Protein AF-0000000087004938 (afdb_homodimer)

Solvent-accessible surface area (backbone atoms only — not comparable to full-atom values): 7845 Å² total; per-residue (Å²): 128,77,47,78,50,67,62,52,36,44,47,48,36,36,53,50,54,43,46,68,70,68,49,53,68,72,58,50,45,52,51,40,38,72,68,45,45,93,32,36,77,51,65,69,59,49,50,53,51,54,52,52,52,50,57,46,46,72,72,22,83,53,46,71,36,60,72,24,68,91,126,77,50,79,49,69,62,52,37,41,49,47,35,38,52,50,53,42,44,67,69,67,50,53,69,71,59,50,45,53,51,40,38,70,67,44,45,92,37,37,77,53,66,70,60,49,49,53,51,52,53,51,49,51,57,47,46,74,70,22,79,50,48,68,35,61,68,27,69,86

Secondary structure (DSSP, 8-state):
--B--HHHHHHHHHHHHHHHTT--HHHHHHHHHHHHGGGPPPHHHHHHHHHHHHHHHHH-SSHHHHHH--/--B--HHHHHHHHHHHHHHHTT--HHHHHHHHHHHHGGGPPPHHHHHHHHHHHHHHHHH-SSHHHHHH--

Foldseek 3Di:
DPPVDVVCVPVLVLLVVCVVVVHDLVVSQVVQCVVVPPPRDDSVVSVVSVVVVVVCVVVPCCVVVVVPVD/DPPVDVVCVPVLVLLVVCVVVVHDLVVSQVVQCVVVPPPRDDSVVSVVSVVVVVVCVVVPVCVVVVVPVD

Structure (mmCIF, N/CA/C/O backbone):
data_AF-0000000087004938-model_v1
#
loop_
_entity.id
_entity.type
_entity.pdbx_description
1 polymer 'Mos1 transposase HTH domain-containing protein'
#
loop_
_atom_site.group_PDB
_atom_site.id
_atom_site.type_symbol
_atom_site.label_atom_id
_atom_site.label_alt_id
_atom_site.label_comp_id
_atom_site.label_asym_id
_atom_site.label_entity_id
_atom_site.label_seq_id
_atom_site.pdbx_PDB_ins_code
_atom_site.Cartn_x
_atom_site.Cartn_y
_atom_site.Cartn_z
_atom_site.occupancy
_atom_site.B_iso_or_equiv
_atom_site.auth_seq_id
_atom_site.auth_comp_id
_atom_site.auth_asym_id
_atom_site.auth_atom_id
_atom_site.pdbx_PDB_model_num
ATOM 1 N N . MET A 1 1 ? 15.406 5.227 8.969 1 33.97 1 MET A N 1
ATOM 2 C CA . MET A 1 1 ? 15.672 4.285 7.883 1 33.97 1 MET A CA 1
ATOM 3 C C . MET A 1 1 ? 15.406 4.926 6.523 1 33.97 1 MET A C 1
ATOM 5 O O . MET A 1 1 ? 14.312 5.43 6.277 1 33.97 1 MET A O 1
ATOM 9 N N . LYS A 1 2 ? 16.328 5.457 5.801 1 47.41 2 LYS A N 1
ATOM 10 C CA . LYS A 1 2 ? 16.328 6.043 4.461 1 47.41 2 LYS A CA 1
ATOM 11 C C . LYS A 1 2 ? 15.648 5.109 3.457 1 47.41 2 LYS A C 1
ATOM 13 O O . LYS A 1 2 ? 16.016 3.941 3.338 1 47.41 2 LYS A O 1
ATOM 18 N N . ILE A 1 3 ? 14.344 5.41 3.338 1 54.94 3 ILE A N 1
ATOM 19 C CA . ILE A 1 3 ? 13.797 4.523 2.318 1 54.94 3 ILE A CA 1
ATOM 20 C C . ILE A 1 3 ? 14.523 4.746 0.994 1 54.94 3 ILE A C 1
ATOM 22 O O . ILE A 1 3 ? 14.43 5.824 0.403 1 54.94 3 ILE A O 1
ATOM 26 N N . GLU A 1 4 ? 15.695 4.117 0.893 1 61.78 4 GLU A N 1
ATOM 27 C CA . GLU A 1 4 ? 16.578 4.254 -0.26 1 61.78 4 GLU A CA 1
ATOM 28 C C . GLU A 1 4 ? 15.891 3.812 -1.545 1 61.78 4 GLU A C 1
ATOM 30 O O . GLU A 1 4 ? 16.141 4.371 -2.615 1 61.78 4 GLU A O 1
ATOM 35 N N . ASN A 1 5 ? 15.016 2.83 -1.472 1 71.19 5 ASN A N 1
ATOM 36 C CA . ASN A 1 5 ? 14.43 2.258 -2.68 1 71.19 5 ASN A CA 1
ATOM 37 C C . ASN A 1 5 ? 12.977 2.693 -2.861 1 71.19 5 ASN A C 1
ATOM 39 O O . ASN A 1 5 ? 12.086 2.201 -2.17 1 71.19 5 ASN A O 1
ATOM 43 N N . PRO A 1 6 ? 12.82 3.764 -3.699 1 76.44 6 PRO A N 1
ATOM 44 C CA . PRO A 1 6 ? 11.477 4.289 -3.922 1 76.44 6 PRO A CA 1
ATOM 45 C C . PRO A 1 6 ? 10.477 3.207 -4.328 1 76.44 6 PRO A C 1
ATOM 47 O O . PRO A 1 6 ? 9.297 3.283 -3.975 1 76.44 6 PRO A O 1
ATOM 50 N N . PHE A 1 7 ? 10.977 2.154 -5.02 1 79.62 7 PHE A N 1
ATOM 51 C CA . PHE A 1 7 ? 10.086 1.081 -5.441 1 79.62 7 PHE A CA 1
ATOM 52 C C . PHE A 1 7 ? 9.578 0.295 -4.234 1 79.62 7 PHE A C 1
ATOM 54 O O . PHE A 1 7 ? 8.391 -0.04 -4.16 1 79.62 7 PHE A O 1
ATOM 61 N N . ALA A 1 8 ? 10.367 0.108 -3.328 1 83.38 8 ALA A N 1
ATOM 62 C CA . ALA A 1 8 ? 9.977 -0.624 -2.125 1 83.38 8 ALA A CA 1
ATOM 63 C C . ALA A 1 8 ? 8.938 0.156 -1.322 1 83.38 8 ALA A C 1
ATOM 65 O O . ALA A 1 8 ? 8.008 -0.429 -0.765 1 83.38 8 ALA A O 1
ATOM 66 N N . CYS A 1 9 ? 9.07 1.407 -1.364 1 82.25 9 CYS A N 1
ATOM 67 C CA . CYS A 1 9 ? 8.156 2.289 -0.646 1 82.25 9 CYS A CA 1
ATOM 68 C C . CYS A 1 9 ? 6.762 2.246 -1.26 1 82.25 9 CYS A C 1
ATOM 70 O O . CYS A 1 9 ? 5.762 2.365 -0.548 1 82.25 9 CYS A O 1
ATOM 72 N N . LYS A 1 10 ? 6.738 1.933 -2.469 1 84.69 10 LYS A N 1
ATOM 73 C CA . LYS A 1 10 ? 5.461 1.979 -3.176 1 84.69 10 LYS A CA 1
ATOM 74 C C . LYS A 1 10 ? 4.77 0.622 -3.146 1 84.69 10 LYS A C 1
ATOM 76 O O . LYS A 1 10 ? 3.557 0.543 -2.934 1 84.69 10 LYS A O 1
ATOM 81 N N . VAL A 1 11 ? 5.559 -0.403 -3.225 1 89.38 11 VAL A N 1
ATOM 82 C CA . VAL A 1 11 ? 4.98 -1.717 -3.482 1 89.38 11 VAL A CA 1
ATOM 83 C C . VAL A 1 11 ? 4.816 -2.479 -2.17 1 89.38 11 VAL A C 1
ATOM 85 O O . VAL A 1 11 ? 3.787 -3.119 -1.94 1 89.38 11 VAL A O 1
ATOM 88 N N . TRP A 1 12 ? 5.773 -2.291 -1.275 1 87.31 12 TRP A N 1
ATOM 89 C CA . TRP A 1 12 ? 5.812 -3.107 -0.066 1 87.31 12 TRP A CA 1
ATOM 90 C C . TRP A 1 12 ? 4.59 -2.846 0.808 1 87.31 12 TRP A C 1
ATOM 92 O O . TRP A 1 12 ? 3.922 -3.783 1.251 1 87.31 12 TRP A O 1
ATOM 102 N N . PRO A 1 13 ? 4.25 -1.578 0.956 1 90.31 13 PRO A N 1
ATOM 103 C CA . PRO A 1 13 ? 3.105 -1.346 1.841 1 90.31 13 PRO A CA 1
ATOM 104 C C . PRO A 1 13 ? 1.801 -1.904 1.278 1 90.31 13 PRO A C 1
ATOM 106 O O . PRO A 1 13 ? 0.966 -2.41 2.031 1 90.31 13 PRO A O 1
ATOM 109 N N . VAL A 1 14 ? 1.663 -1.883 -0.017 1 93.94 14 VAL A N 1
ATOM 110 C CA . VAL A 1 14 ? 0.438 -2.371 -0.642 1 93.94 14 VAL A CA 1
ATOM 111 C C . VAL A 1 14 ? 0.361 -3.891 -0.51 1 93.94 14 VAL A C 1
ATOM 113 O O . VAL A 1 14 ? -0.683 -4.434 -0.144 1 93.94 14 VAL A O 1
ATOM 116 N N . ILE A 1 15 ? 1.462 -4.555 -0.723 1 93.12 15 ILE A N 1
ATOM 117 C CA . ILE A 1 15 ? 1.508 -6.004 -0.583 1 93.12 15 ILE A CA 1
ATOM 118 C C . ILE A 1 15 ? 1.241 -6.391 0.869 1 93.12 15 ILE A C 1
ATOM 120 O O . ILE A 1 15 ? 0.431 -7.281 1.142 1 93.12 15 ILE A O 1
ATOM 124 N N . TRP A 1 16 ? 1.833 -5.723 1.702 1 91.38 16 TRP A N 1
ATOM 125 C CA . TRP A 1 16 ? 1.648 -6.016 3.119 1 91.38 16 TRP A CA 1
ATOM 126 C C . TRP A 1 16 ? 0.19 -5.836 3.527 1 91.38 16 TRP A C 1
ATOM 128 O O . TRP A 1 16 ? -0.376 -6.68 4.227 1 91.38 16 TRP A O 1
ATOM 138 N N . PHE A 1 17 ? -0.368 -4.758 3.121 1 93.19 17 PHE A N 1
ATOM 139 C CA . PHE A 1 17 ? -1.747 -4.426 3.461 1 93.19 17 PHE A CA 1
ATOM 140 C C . PHE A 1 17 ? -2.701 -5.504 2.959 1 93.19 17 PHE A C 1
ATOM 142 O O . PHE A 1 17 ? -3.582 -5.949 3.695 1 93.19 17 PHE A O 1
ATOM 149 N N . LEU A 1 18 ? -2.488 -5.957 1.769 1 95.31 18 LEU A N 1
ATOM 150 C CA . LEU A 1 18 ? -3.379 -6.949 1.178 1 95.31 18 LEU A CA 1
ATOM 151 C C . LEU A 1 18 ? -3.152 -8.32 1.803 1 95.31 18 LEU A C 1
ATOM 153 O O . LEU A 1 18 ? -4.102 -9.078 2.01 1 95.31 18 LEU A O 1
ATOM 157 N N . ARG A 1 19 ? -1.914 -8.609 2.141 1 92.88 19 ARG A N 1
ATOM 158 C CA . ARG A 1 19 ? -1.632 -9.852 2.85 1 92.88 19 ARG A CA 1
ATOM 159 C C . ARG A 1 19 ? -2.256 -9.844 4.242 1 92.88 19 ARG A C 1
ATOM 161 O O . ARG A 1 19 ? -2.744 -10.867 4.715 1 92.88 19 ARG A O 1
ATOM 168 N N . ALA A 1 20 ? -2.205 -8.703 4.844 1 91.69 20 ALA A N 1
ATOM 169 C CA . ALA A 1 20 ? -2.812 -8.57 6.164 1 91.69 20 ALA A CA 1
ATOM 170 C C . ALA A 1 20 ? -4.32 -8.797 6.102 1 91.69 20 ALA A C 1
ATOM 172 O O . ALA A 1 20 ? -4.938 -9.188 7.094 1 91.69 20 ALA A O 1
ATOM 173 N N . LYS A 1 21 ? -4.918 -8.578 4.977 1 95 21 LYS A N 1
ATOM 174 C CA . LYS A 1 21 ? -6.332 -8.859 4.75 1 95 21 LYS A CA 1
ATOM 175 C C 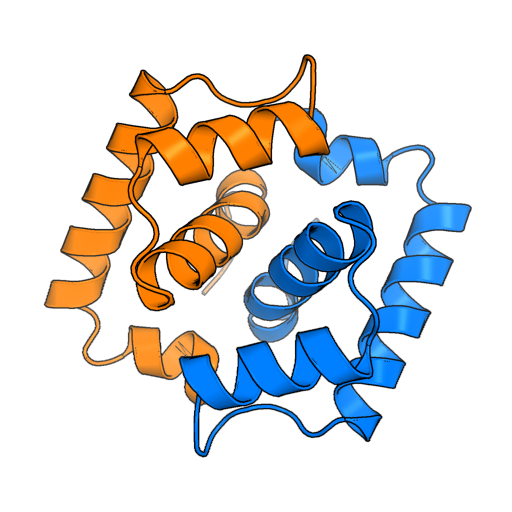. LYS A 1 21 ? -6.551 -10.312 4.34 1 95 21 LYS A C 1
ATOM 177 O O . LYS A 1 21 ? -7.66 -10.695 3.973 1 95 21 LYS A O 1
ATOM 182 N N . ASN A 1 22 ? -5.48 -11.055 4.367 1 93.81 22 ASN A N 1
ATOM 183 C CA . ASN A 1 22 ? -5.488 -12.477 4.043 1 93.81 22 ASN A CA 1
ATOM 184 C C . ASN A 1 22 ? -5.848 -12.719 2.58 1 93.81 22 ASN A C 1
ATOM 186 O O . ASN A 1 22 ? -6.555 -13.672 2.258 1 93.81 22 ASN A O 1
ATOM 190 N N . ILE A 1 23 ? -5.441 -11.875 1.728 1 96.94 23 ILE A N 1
ATOM 191 C CA . ILE A 1 23 ? -5.613 -12.062 0.292 1 96.94 23 ILE A CA 1
ATOM 192 C C . ILE A 1 23 ? -4.449 -12.875 -0.266 1 96.94 23 ILE A C 1
ATOM 194 O O . ILE A 1 23 ? -3.293 -12.641 0.082 1 96.94 23 ILE A O 1
ATOM 198 N N . ARG A 1 24 ? -4.711 -13.867 -1.104 1 96.94 24 ARG A N 1
ATOM 199 C CA . ARG A 1 24 ? -3.691 -14.742 -1.673 1 96.94 24 ARG A CA 1
ATOM 200 C C . ARG A 1 24 ? -2.861 -14.008 -2.721 1 96.94 24 ARG A C 1
ATOM 202 O O . ARG A 1 24 ? -3.34 -13.062 -3.35 1 96.94 24 ARG A O 1
ATOM 209 N N . LEU A 1 25 ? -1.7 -14.5 -2.947 1 96.25 25 LEU A N 1
ATOM 210 C CA . LEU A 1 25 ? -0.726 -13.867 -3.83 1 96.25 25 LEU A CA 1
ATOM 211 C C . LEU A 1 25 ? -1.287 -13.719 -5.242 1 96.25 25 LEU A C 1
ATOM 213 O O . LEU A 1 25 ? -1.117 -12.672 -5.875 1 96.25 25 LEU A O 1
ATOM 217 N N . VAL A 1 26 ? -1.98 -14.734 -5.746 1 97.44 26 VAL A N 1
ATOM 218 C CA . VAL A 1 26 ? -2.504 -14.727 -7.109 1 97.44 26 VAL A CA 1
ATOM 219 C C . VAL A 1 26 ? -3.539 -13.609 -7.258 1 97.44 26 VAL A C 1
ATOM 221 O O . VAL A 1 26 ? -3.576 -12.922 -8.281 1 97.44 26 VAL A O 1
ATOM 224 N N . GLU A 1 27 ? -4.344 -13.438 -6.234 1 98.12 27 GLU A N 1
ATOM 225 C CA . GLU A 1 27 ? -5.363 -12.391 -6.242 1 98.12 27 GLU A CA 1
ATOM 226 C C . GLU A 1 27 ? -4.738 -11.008 -6.078 1 98.12 27 GLU A C 1
ATOM 228 O O . GLU A 1 27 ? -5.188 -10.039 -6.699 1 98.12 27 GLU A O 1
ATOM 233 N N . ILE A 1 28 ? -3.717 -10.938 -5.207 1 97.75 28 ILE A N 1
ATOM 234 C CA . ILE A 1 28 ? -2.996 -9.672 -5.09 1 97.75 28 ILE A CA 1
ATOM 235 C C . ILE A 1 28 ? -2.428 -9.273 -6.453 1 97.75 28 ILE A C 1
ATOM 237 O O . ILE A 1 28 ? -2.555 -8.125 -6.871 1 97.75 28 ILE A O 1
ATOM 241 N N . HIS A 1 29 ? -1.86 -10.273 -7.133 1 97.69 29 HIS A N 1
ATOM 242 C CA . HIS A 1 29 ? -1.284 -9.977 -8.438 1 97.69 29 HIS A CA 1
ATOM 243 C C . HIS A 1 29 ? -2.355 -9.516 -9.422 1 97.69 29 HIS A C 1
ATOM 245 O O . HIS A 1 29 ? -2.141 -8.57 -10.188 1 97.69 29 HIS A O 1
ATOM 251 N N . ARG A 1 30 ? -3.512 -10.133 -9.43 1 98.25 30 ARG A N 1
ATOM 252 C CA . ARG A 1 30 ? -4.609 -9.695 -10.297 1 98.25 30 ARG A CA 1
ATOM 253 C C . ARG A 1 30 ? -4.988 -8.25 -10.008 1 98.25 30 ARG A C 1
ATOM 255 O O . ARG A 1 30 ? -5.211 -7.465 -10.938 1 98.25 30 ARG A O 1
ATOM 262 N N . GLN A 1 31 ? -5.027 -7.832 -8.758 1 98.06 31 GLN A N 1
ATOM 263 C CA . GLN A 1 31 ? -5.352 -6.461 -8.391 1 98.06 31 GLN A CA 1
ATOM 264 C C . GLN A 1 31 ? -4.258 -5.496 -8.844 1 98.06 31 GLN A C 1
ATOM 266 O O . GLN A 1 31 ? -4.547 -4.375 -9.266 1 98.06 31 GLN A O 1
ATOM 271 N N . PHE A 1 32 ? -2.994 -5.883 -8.781 1 95.19 32 PHE A N 1
ATOM 272 C CA . PHE A 1 32 ? -1.896 -5.055 -9.266 1 95.1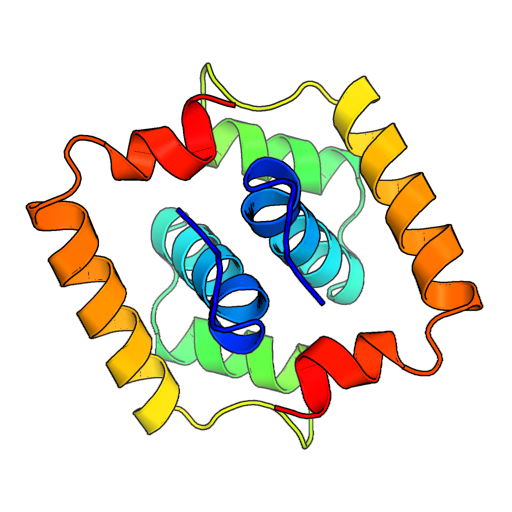9 32 PHE A CA 1
ATOM 273 C C . PHE A 1 32 ? -2.018 -4.82 -10.766 1 95.19 32 PHE A C 1
ATOM 275 O O . PHE A 1 32 ? -1.807 -3.705 -11.25 1 95.19 32 PHE A O 1
ATOM 282 N N . VAL A 1 33 ? -2.34 -5.891 -11.523 1 94.94 33 VAL A N 1
ATOM 283 C CA . VAL A 1 33 ? -2.506 -5.762 -12.969 1 94.94 33 VAL A CA 1
ATOM 284 C C . VAL A 1 33 ? -3.68 -4.836 -13.273 1 94.94 33 VAL A C 1
ATOM 286 O O . VAL A 1 33 ? -3.609 -4.02 -14.195 1 94.94 33 VAL A O 1
ATOM 289 N N . GLN A 1 34 ? -4.723 -4.922 -12.516 1 95.25 34 GLN A N 1
ATOM 290 C CA . GLN A 1 34 ? -5.883 -4.062 -12.695 1 95.25 34 GLN A CA 1
ATOM 291 C C . GLN A 1 34 ? -5.523 -2.596 -12.469 1 95.25 34 GLN A C 1
ATOM 293 O O . GLN A 1 34 ? -5.988 -1.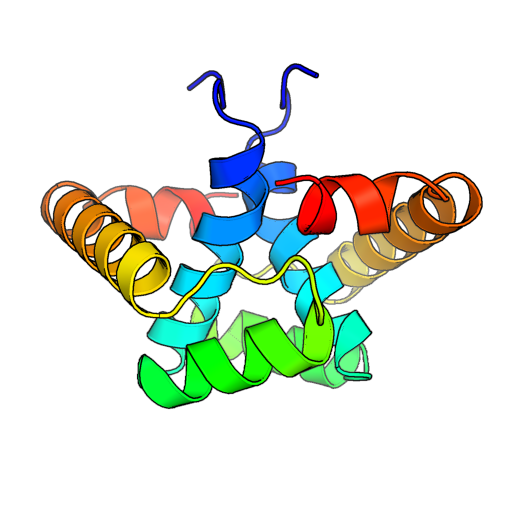716 -13.195 1 95.25 34 GLN A O 1
ATOM 298 N N . VAL A 1 35 ? -4.734 -2.377 -11.461 1 93.5 35 VAL A N 1
ATOM 299 C CA . VAL A 1 35 ? -4.469 -1.011 -11.023 1 93.5 35 VAL A CA 1
ATOM 300 C C . VAL A 1 35 ? -3.328 -0.416 -11.844 1 93.5 35 VAL A C 1
ATOM 302 O O . VAL A 1 35 ? -3.404 0.735 -12.281 1 93.5 35 VAL A O 1
ATOM 305 N N . TYR A 1 36 ? -2.301 -1.229 -12.094 1 90.88 36 TYR A N 1
ATOM 306 C CA . TYR A 1 36 ? -1.088 -0.671 -12.688 1 90.88 36 TYR A CA 1
ATOM 307 C C . TYR A 1 36 ? -0.983 -1.031 -14.164 1 90.88 36 TYR A C 1
ATOM 309 O O . TYR A 1 36 ? -0.197 -0.432 -14.898 1 90.88 36 TYR A O 1
ATOM 317 N N . GLY A 1 37 ? -1.73 -2.066 -14.562 1 91.12 37 GLY A N 1
ATOM 318 C CA . GLY A 1 37 ? -1.782 -2.402 -15.977 1 91.12 37 GLY A CA 1
ATOM 319 C C . GLY A 1 37 ? -0.46 -2.914 -16.516 1 91.12 37 GLY A C 1
ATOM 320 O O . GLY A 1 37 ? 0.108 -3.867 -15.984 1 91.12 37 GLY A O 1
ATOM 321 N N . ALA A 1 38 ? 0.178 -2.193 -17.516 1 89.88 38 ALA A N 1
ATOM 322 C CA . ALA A 1 38 ? 1.341 -2.637 -18.281 1 89.88 38 ALA A CA 1
ATOM 323 C C . ALA A 1 38 ? 2.611 -2.561 -17.438 1 89.88 38 ALA A C 1
ATOM 325 O O . ALA A 1 38 ? 3.592 -3.254 -17.719 1 89.88 38 ALA A O 1
ATOM 326 N N . VAL A 1 39 ? 2.586 -1.783 -16.344 1 87.31 39 VAL A N 1
ATOM 327 C CA . VAL A 1 39 ? 3.811 -1.59 -15.578 1 87.31 39 VAL A CA 1
ATOM 328 C C . VAL A 1 39 ? 3.762 -2.436 -14.305 1 87.31 39 VAL A C 1
ATOM 330 O O . VAL A 1 39 ? 4.672 -2.373 -13.477 1 87.31 39 VAL A O 1
ATOM 333 N N . ALA A 1 40 ? 2.729 -3.219 -14.211 1 92.94 40 ALA A N 1
ATOM 334 C CA . ALA A 1 40 ? 2.619 -4.09 -13.047 1 92.94 40 ALA A CA 1
ATOM 335 C C . ALA A 1 40 ? 3.754 -5.113 -13.016 1 92.94 40 ALA A C 1
ATOM 337 O O . ALA A 1 40 ? 4.141 -5.652 -14.055 1 92.94 40 ALA A O 1
ATOM 338 N N . MET A 1 41 ? 4.305 -5.324 -11.82 1 93.44 41 MET A N 1
ATOM 339 C CA . MET A 1 41 ? 5.301 -6.383 -11.672 1 93.44 41 MET A CA 1
ATOM 340 C C . MET A 1 41 ? 4.688 -7.746 -11.961 1 93.44 41 MET A C 1
ATOM 342 O O . MET A 1 41 ? 3.496 -7.961 -11.727 1 93.44 41 MET A O 1
ATOM 346 N N . ASN A 1 42 ? 5.496 -8.625 -12.406 1 95.19 42 ASN A N 1
ATOM 347 C CA . ASN A 1 42 ? 5.008 -9.977 -12.648 1 95.19 42 ASN A CA 1
ATOM 348 C C . ASN A 1 42 ? 4.887 -10.773 -11.352 1 95.19 42 ASN A C 1
ATOM 350 O O . ASN A 1 42 ? 5.387 -10.344 -10.312 1 95.19 42 ASN A O 1
ATOM 354 N N . GLU A 1 43 ? 4.207 -11.883 -11.438 1 96.75 43 GLU A N 1
ATOM 355 C CA . GLU A 1 43 ? 3.906 -12.68 -10.25 1 96.75 43 GLU A CA 1
ATOM 356 C C . GLU A 1 43 ? 5.184 -13.18 -9.578 1 96.75 43 GLU A C 1
ATOM 358 O O . GLU A 1 43 ? 5.254 -13.266 -8.352 1 96.75 43 GLU A O 1
ATOM 363 N N . GLY A 1 44 ? 6.16 -13.578 -10.367 1 96.94 44 GLY A N 1
ATOM 364 C CA . GLY A 1 44 ? 7.43 -14.023 -9.812 1 96.94 44 GLY A CA 1
ATOM 365 C C . GLY A 1 44 ? 8.102 -12.977 -8.945 1 96.94 44 GLY A C 1
ATOM 366 O O . GLY A 1 44 ? 8.594 -13.281 -7.859 1 96.94 44 GLY A O 1
ATOM 367 N N . ASN A 1 45 ? 8.164 -11.75 -9.461 1 94.5 45 ASN A N 1
ATOM 368 C CA . ASN A 1 45 ? 8.719 -10.648 -8.68 1 94.5 45 ASN A CA 1
ATOM 369 C C . ASN A 1 45 ? 7.891 -10.367 -7.43 1 94.5 45 ASN A C 1
ATOM 371 O O . ASN A 1 45 ? 8.438 -10.078 -6.367 1 94.5 45 ASN A O 1
ATOM 375 N N . MET A 1 46 ? 6.617 -10.453 -7.598 1 95.75 46 MET A N 1
ATOM 376 C CA . MET A 1 46 ? 5.762 -10.234 -6.434 1 95.75 46 MET A CA 1
ATOM 377 C C . MET A 1 46 ? 6.016 -11.289 -5.363 1 95.75 46 MET A C 1
ATOM 379 O O . MET A 1 46 ? 6.016 -10.977 -4.172 1 95.75 46 MET A O 1
ATOM 383 N N . ARG A 1 47 ? 6.242 -12.477 -5.711 1 95.56 47 ARG A N 1
ATOM 384 C CA . ARG A 1 47 ? 6.566 -13.547 -4.766 1 95.56 47 ARG A CA 1
ATOM 385 C C . ARG A 1 47 ? 7.848 -13.227 -4 1 95.56 47 ARG A C 1
ATOM 387 O O . ARG A 1 47 ? 7.941 -13.484 -2.799 1 95.56 47 ARG A O 1
ATOM 394 N N . LYS A 1 48 ? 8.828 -12.695 -4.703 1 92.38 48 LYS A N 1
ATOM 395 C CA . LYS A 1 48 ? 10.078 -12.305 -4.051 1 92.38 48 LYS A CA 1
ATOM 396 C C . LYS A 1 48 ? 9.836 -11.258 -2.967 1 92.38 48 LYS A C 1
ATOM 398 O O . LYS A 1 48 ? 10.383 -11.359 -1.868 1 92.38 48 LYS A O 1
ATOM 403 N N . TRP A 1 49 ? 8.984 -10.328 -3.289 1 89.31 49 TRP A N 1
ATOM 404 C CA . TRP A 1 49 ? 8.648 -9.289 -2.318 1 89.31 49 TRP A CA 1
ATOM 405 C C . TRP A 1 49 ? 7.895 -9.883 -1.132 1 89.31 49 TRP A C 1
ATOM 407 O O . TRP A 1 49 ? 8.125 -9.5 0.015 1 89.31 49 TRP A O 1
ATOM 417 N N . CYS A 1 50 ? 7.012 -10.812 -1.352 1 89.5 50 CYS A N 1
ATOM 418 C CA . CYS A 1 50 ? 6.301 -11.484 -0.271 1 89.5 50 CYS A CA 1
ATOM 419 C C . CYS A 1 50 ? 7.273 -12.211 0.652 1 89.5 50 CYS A C 1
ATOM 421 O O . CYS A 1 50 ? 7.102 -12.195 1.872 1 89.5 50 CYS A O 1
ATOM 423 N N . LEU A 1 51 ? 8.242 -12.805 0.041 1 88.5 51 LEU A N 1
ATOM 424 C CA . LEU A 1 51 ? 9.242 -13.531 0.821 1 88.5 51 LEU A CA 1
ATOM 425 C C . LEU A 1 51 ? 10.055 -12.57 1.685 1 88.5 51 LEU A C 1
ATOM 427 O O . LE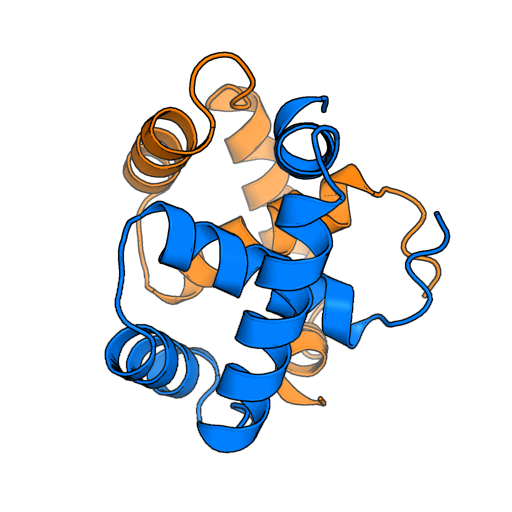U A 1 51 ? 10.305 -12.844 2.861 1 88.5 51 LEU A O 1
ATOM 431 N N . LEU A 1 52 ? 10.375 -11.398 1.118 1 83.81 52 LEU A N 1
ATOM 432 C CA . LEU A 1 52 ? 11.148 -10.391 1.843 1 83.81 52 LEU A CA 1
ATOM 433 C C . LEU A 1 52 ? 10.328 -9.805 2.99 1 83.81 52 LEU A C 1
ATOM 435 O O . LEU A 1 52 ? 10.867 -9.531 4.062 1 83.81 52 LEU A O 1
ATOM 439 N N . LEU A 1 53 ? 9.094 -9.641 2.738 1 83.31 53 LEU A N 1
ATOM 440 C CA . LEU A 1 53 ? 8.203 -9.133 3.775 1 83.31 53 LEU A CA 1
ATOM 441 C C . LEU A 1 53 ? 8.078 -10.133 4.922 1 83.31 53 LEU A C 1
ATOM 443 O O . LEU A 1 53 ? 7.98 -9.734 6.086 1 83.31 53 LEU A O 1
ATOM 447 N N . LYS A 1 54 ? 8 -11.383 4.59 1 80.5 54 LYS A N 1
ATOM 448 C CA . LYS A 1 54 ? 7.91 -12.422 5.613 1 80.5 54 LYS A CA 1
ATOM 449 C C . LYS A 1 54 ? 9.164 -12.445 6.484 1 80.5 54 LYS A C 1
ATOM 451 O O . LYS A 1 54 ? 9.078 -12.609 7.703 1 80.5 54 LYS A O 1
ATOM 456 N N . GLU A 1 55 ? 10.258 -12.383 5.926 1 76.44 55 GLU A N 1
ATOM 457 C CA . GLU A 1 55 ? 11.531 -12.359 6.645 1 76.44 55 GLU A CA 1
ATOM 458 C C . GLU A 1 55 ? 11.633 -11.133 7.543 1 76.44 55 GLU A C 1
ATOM 460 O O . GLU A 1 55 ? 12.203 -11.211 8.633 1 76.44 55 GLU A O 1
ATOM 465 N N . SER A 1 56 ? 11.172 -10.086 6.977 1 68.06 56 SER A N 1
ATOM 466 C CA . SER A 1 56 ? 11.164 -8.852 7.75 1 68.06 56 SER A CA 1
ATOM 467 C C . SER A 1 56 ? 10.211 -8.945 8.938 1 68.06 56 SER A C 1
ATOM 469 O O . SER A 1 56 ? 10.477 -8.375 10 1 68.06 56 SER A O 1
ATOM 471 N N . ARG A 1 57 ? 9.07 -9.68 8.805 1 60.75 57 ARG A N 1
ATOM 472 C CA . ARG A 1 57 ? 8.109 -9.891 9.875 1 60.75 57 ARG A CA 1
ATOM 473 C C . ARG A 1 57 ? 8.703 -10.742 10.992 1 60.75 57 ARG A C 1
ATOM 475 O O . ARG A 1 57 ? 8.375 -10.555 12.164 1 60.75 57 ARG A O 1
ATOM 482 N N . THR A 1 58 ? 9.414 -11.688 10.664 1 57.97 58 THR A N 1
ATOM 483 C CA . THR A 1 58 ? 10.031 -12.555 11.664 1 57.97 58 THR A CA 1
ATOM 484 C C . THR A 1 58 ? 11.102 -11.797 12.445 1 57.97 58 THR A C 1
ATOM 486 O O . THR A 1 58 ? 11.336 -12.086 13.625 1 57.97 58 THR A O 1
ATOM 489 N N . ASN A 1 59 ? 11.672 -11 11.781 1 51.41 59 ASN A N 1
ATOM 490 C CA . ASN A 1 59 ? 12.609 -10.172 12.531 1 51.41 59 ASN A CA 1
ATOM 491 C C . ASN A 1 59 ? 11.898 -9.02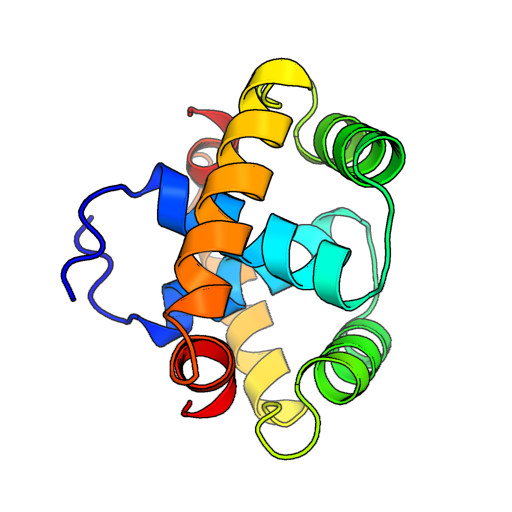3 13.242 1 51.41 59 ASN A C 1
ATOM 493 O O . ASN A 1 59 ? 12.492 -8.367 14.109 1 51.41 59 ASN A O 1
ATOM 497 N N . VAL A 1 60 ? 10.719 -8.641 12.609 1 45.22 60 VAL A N 1
ATOM 498 C CA . VAL A 1 60 ? 10.031 -7.383 12.906 1 45.22 60 VAL A CA 1
ATOM 499 C C . VAL A 1 60 ? 9.086 -7.574 14.086 1 45.22 60 VAL A C 1
ATOM 501 O O . VAL A 1 60 ? 8.102 -8.312 13.984 1 45.22 60 VAL A O 1
ATOM 504 N N . HIS A 1 61 ? 9.141 -8.125 15.078 1 45.06 61 HIS A N 1
ATOM 505 C CA . HIS A 1 61 ? 8.398 -7.559 16.203 1 45.06 61 HIS A CA 1
ATOM 506 C C . HIS A 1 61 ? 7.984 -6.117 15.914 1 45.06 61 HIS A C 1
ATOM 508 O O . HIS A 1 61 ? 6.91 -5.68 16.328 1 45.06 61 HIS A O 1
ATOM 514 N N . ASP A 1 62 ? 8.805 -5.273 15.242 1 43.47 62 ASP A N 1
ATOM 515 C CA . ASP A 1 62 ? 8.781 -3.832 15.023 1 43.47 62 ASP A CA 1
ATOM 516 C C . ASP A 1 62 ? 7.988 -3.48 13.766 1 43.47 62 ASP A C 1
ATOM 518 O O . ASP A 1 62 ? 7.469 -2.369 13.648 1 43.47 62 ASP A O 1
ATOM 522 N N . GLU A 1 63 ? 7.891 -4.242 12.836 1 42.81 63 GLU A N 1
ATOM 523 C CA . GLU A 1 63 ? 7.352 -3.848 11.531 1 42.81 63 GLU A CA 1
ATOM 524 C C . GLU A 1 63 ? 5.828 -3.76 11.57 1 42.81 63 GLU A C 1
ATOM 526 O O . GLU A 1 63 ? 5.23 -2.936 10.883 1 42.81 63 GLU A O 1
ATOM 531 N N . ASN A 1 64 ? 5.086 -4.676 12.141 1 46.34 64 ASN A N 1
ATOM 532 C CA . ASN A 1 64 ? 3.746 -4.211 12.484 1 46.34 64 ASN A CA 1
ATOM 533 C C . ASN A 1 64 ? 3.777 -2.818 13.102 1 46.34 64 ASN A C 1
ATOM 535 O O . ASN A 1 64 ? 2.801 -2.072 13.016 1 46.34 64 ASN A O 1
ATOM 539 N N . GLU A 1 65 ? 4.844 -2.518 13.867 1 40.69 65 GLU A N 1
ATOM 540 C CA . GLU A 1 65 ? 5.203 -1.209 14.406 1 40.69 65 GLU A CA 1
ATOM 541 C C . GLU A 1 65 ? 5.43 -0.195 13.289 1 40.69 65 GLU A C 1
ATOM 543 O O . GLU A 1 65 ? 5.121 0.988 13.445 1 40.69 65 GLU A O 1
ATOM 548 N N . VAL A 1 66 ? 6.117 -0.477 12.359 1 41.53 66 VAL A N 1
ATOM 549 C CA . VAL A 1 66 ? 6.352 0.544 11.344 1 41.53 66 VAL A CA 1
ATOM 550 C C . VAL A 1 66 ? 5.023 0.982 10.734 1 41.53 66 VAL A C 1
ATOM 552 O O . VAL A 1 66 ? 4.793 2.176 10.516 1 41.53 66 VAL A O 1
ATOM 555 N N . VAL A 1 67 ? 4.184 0.157 10.266 1 43.09 67 VAL A N 1
ATOM 556 C CA . VAL A 1 67 ? 2.891 0.622 9.781 1 43.09 67 VAL A CA 1
ATOM 557 C C . VAL A 1 67 ? 2.078 1.193 10.945 1 43.09 67 VAL A C 1
ATOM 559 O O . VAL A 1 67 ? 1.369 2.189 10.781 1 43.09 67 VAL A O 1
ATOM 562 N N . VAL A 1 68 ? 1.947 0.637 12.164 1 37.5 68 VAL A N 1
ATOM 563 C CA . VAL A 1 68 ? 1.195 1.072 13.336 1 37.5 68 VAL A CA 1
ATOM 564 C C . VAL A 1 68 ? 1.92 2.234 14.016 1 37.5 68 VAL A C 1
ATOM 566 O O . VAL A 1 68 ? 1.285 3.098 14.625 1 37.5 68 VAL A O 1
ATOM 569 N N . ARG A 1 69 ? 3.188 2.172 14.398 1 34.69 69 ARG A N 1
ATOM 570 C CA . ARG A 1 69 ? 3.584 3.211 15.344 1 34.69 69 ARG A CA 1
ATOM 571 C C . ARG A 1 69 ? 3.525 4.59 14.695 1 34.69 69 ARG A C 1
ATOM 573 O O . ARG A 1 69 ? 3.971 5.578 15.289 1 34.69 69 ARG A O 1
ATOM 580 N N . LEU A 1 70 ? 3.076 4.77 13.516 1 32.56 70 LEU A N 1
ATOM 581 C CA . LEU A 1 70 ? 2.725 6.176 13.367 1 32.56 70 LEU A CA 1
ATOM 582 C C . LEU A 1 70 ? 1.61 6.566 14.328 1 32.56 70 LEU A C 1
ATOM 584 O O . LEU A 1 70 ? 0.643 5.824 14.5 1 32.56 70 LEU A O 1
ATOM 588 N N . MET B 1 1 ? 14.422 10.906 -4.68 1 36.78 1 MET B N 1
ATOM 589 C CA . MET B 1 1 ? 13.492 11.57 -3.775 1 36.78 1 MET B CA 1
ATOM 590 C C . MET B 1 1 ? 13.516 10.922 -2.395 1 36.78 1 MET B C 1
ATOM 592 O O . MET B 1 1 ? 13.375 9.703 -2.273 1 36.78 1 MET B O 1
ATOM 596 N N . LYS B 1 2 ? 14.234 11.406 -1.449 1 48.88 2 LYS B N 1
ATOM 597 C CA . LYS B 1 2 ? 14.383 11 -0.054 1 48.88 2 LYS B CA 1
ATOM 598 C C . LYS B 1 2 ? 13.023 10.836 0.617 1 48.88 2 LYS B C 1
ATOM 600 O O . LYS B 1 2 ? 12.211 11.766 0.631 1 48.88 2 LYS B O 1
ATOM 605 N N . ILE B 1 3 ? 12.555 9.586 0.542 1 53.91 3 ILE B N 1
ATOM 606 C CA . ILE B 1 3 ? 11.305 9.539 1.293 1 53.91 3 ILE B CA 1
ATOM 607 C C . ILE B 1 3 ? 11.57 9.883 2.756 1 53.91 3 ILE B C 1
ATOM 609 O O . ILE B 1 3 ? 12.289 9.164 3.453 1 53.91 3 ILE B O 1
ATOM 613 N N . GLU B 1 4 ? 11.609 11.164 3.039 1 61.19 4 GLU B N 1
ATOM 614 C CA . GLU B 1 4 ? 11.922 11.695 4.359 1 61.19 4 GLU B CA 1
ATOM 615 C C . GLU B 1 4 ? 10.906 11.227 5.402 1 61.19 4 GLU B C 1
ATOM 617 O O . GLU B 1 4 ? 11.258 11.016 6.562 1 61.19 4 GLU B O 1
ATOM 622 N N . ASN B 1 5 ? 9.633 11.047 4.973 1 72.06 5 ASN B N 1
ATOM 623 C CA . ASN B 1 5 ? 8.586 10.734 5.934 1 72.06 5 ASN B CA 1
ATOM 624 C C . ASN B 1 5 ? 8.148 9.281 5.832 1 72.06 5 ASN B C 1
ATOM 626 O O . ASN B 1 5 ? 7.418 8.906 4.906 1 72.06 5 ASN B O 1
ATOM 630 N N . PRO B 1 6 ? 8.727 8.453 6.742 1 76.69 6 PRO B N 1
ATOM 631 C CA . PRO B 1 6 ? 8.414 7.023 6.711 1 76.69 6 PRO B CA 1
ATOM 632 C C . PRO B 1 6 ? 6.914 6.75 6.758 1 76.69 6 PRO B C 1
ATOM 634 O O . PRO B 1 6 ? 6.441 5.777 6.164 1 76.69 6 PRO B O 1
ATOM 637 N N . PHE B 1 7 ? 6.156 7.652 7.406 1 79.69 7 PHE B N 1
ATOM 638 C CA . PHE B 1 7 ? 4.715 7.457 7.488 1 79.69 7 PHE B CA 1
ATOM 639 C C . PHE B 1 7 ? 4.066 7.625 6.121 1 79.69 7 PHE B C 1
ATOM 641 O O . PHE B 1 7 ? 3.189 6.848 5.742 1 79.69 7 PHE B O 1
ATOM 648 N N . ALA B 1 8 ? 4.52 8.492 5.402 1 83.5 8 ALA B N 1
ATOM 649 C CA . ALA B 1 8 ? 3.977 8.727 4.066 1 83.5 8 ALA B CA 1
ATOM 650 C C . ALA B 1 8 ? 4.258 7.539 3.145 1 83.5 8 ALA B C 1
ATOM 652 O O . ALA B 1 8 ? 3.412 7.164 2.332 1 83.5 8 ALA B O 1
ATOM 653 N N . CYS B 1 9 ? 5.367 6.953 3.352 1 82.25 9 CYS B N 1
ATOM 654 C CA . CYS B 1 9 ? 5.777 5.805 2.555 1 82.25 9 CYS B CA 1
ATOM 655 C C . CYS B 1 9 ? 4.875 4.605 2.824 1 82.25 9 CYS B C 1
ATOM 657 O O . CYS B 1 9 ? 4.617 3.805 1.925 1 82.25 9 CYS B O 1
ATOM 659 N N . LYS B 1 10 ? 4.344 4.605 3.947 1 84.88 10 LYS B N 1
ATOM 660 C CA . LYS B 1 10 ? 3.559 3.439 4.348 1 84.88 10 LYS B CA 1
ATOM 661 C C . LYS B 1 10 ? 2.084 3.623 4 1 84.88 10 LYS B C 1
ATOM 663 O O . LYS B 1 10 ? 1.439 2.701 3.498 1 84.88 10 LYS B O 1
ATOM 668 N N . VAL B 1 11 ? 1.627 4.828 4.145 1 89.31 11 VAL B N 1
ATOM 669 C CA . VAL B 1 11 ? 0.184 5.043 4.109 1 89.31 11 VAL B CA 1
ATOM 670 C C . VAL B 1 11 ? -0.237 5.492 2.711 1 89.31 11 VAL B C 1
ATOM 672 O O . VAL B 1 11 ? -1.256 5.039 2.186 1 89.31 11 VAL B O 1
ATOM 675 N N . TRP B 1 12 ? 0.613 6.281 2.084 1 87.06 12 TRP B N 1
ATOM 676 C CA . TRP B 1 12 ? 0.234 6.91 0.821 1 87.06 12 TRP B CA 1
ATOM 677 C C . TRP B 1 12 ? 0.001 5.855 -0.26 1 87.06 12 TRP B C 1
ATOM 679 O O . TRP B 1 12 ? -1.023 5.879 -0.944 1 87.06 12 TRP B O 1
ATOM 689 N N . PRO B 1 13 ? 0.895 4.898 -0.331 1 90.31 13 PRO B N 1
ATOM 690 C CA . PRO B 1 13 ? 0.688 3.932 -1.412 1 90.31 13 PRO B CA 1
ATOM 691 C C . PRO B 1 13 ? -0.575 3.094 -1.223 1 90.31 13 PRO B C 1
ATOM 693 O O . PRO B 1 13 ? -1.26 2.773 -2.197 1 90.31 13 PRO B O 1
ATOM 696 N N . VAL B 1 14 ? -0.908 2.822 0.013 1 93.94 14 VAL B N 1
ATOM 697 C CA . VAL B 1 14 ? -2.08 2 0.292 1 93.94 14 VAL B CA 1
ATOM 698 C C . VAL B 1 14 ? -3.35 2.785 -0.034 1 93.94 14 VAL B C 1
ATOM 700 O O . VAL B 1 14 ? -4.258 2.264 -0.684 1 93.94 14 VAL B O 1
ATOM 703 N N . ILE B 1 15 ? -3.381 4.035 0.338 1 93.19 15 ILE B N 1
ATOM 704 C CA . ILE B 1 15 ? -4.531 4.887 0.042 1 93.19 15 ILE B CA 1
ATOM 705 C C . ILE B 1 15 ? -4.668 5.059 -1.469 1 93.19 15 ILE B C 1
ATOM 707 O O . ILE B 1 15 ? -5.762 4.91 -2.018 1 93.19 15 ILE B O 1
ATOM 711 N N . TRP B 1 16 ? -3.629 5.281 -2.07 1 91.25 16 TRP B N 1
ATOM 712 C CA . TRP B 1 16 ? -3.654 5.461 -3.518 1 91.25 16 TRP B CA 1
ATOM 713 C C . TRP B 1 16 ? -4.168 4.207 -4.215 1 91.25 16 TRP B C 1
ATOM 715 O O . TRP B 1 16 ? -5.004 4.285 -5.117 1 91.25 16 TRP B O 1
ATOM 725 N N . PHE B 1 17 ? -3.654 3.094 -3.814 1 93.12 17 PHE B N 1
ATOM 726 C CA . PHE B 1 17 ? -4.016 1.812 -4.41 1 93.12 17 PHE B CA 1
ATOM 727 C C . PHE B 1 17 ? -5.512 1.553 -4.266 1 93.12 17 PHE B C 1
ATOM 729 O O . PHE B 1 17 ? -6.176 1.159 -5.227 1 93.12 17 PHE B O 1
ATOM 736 N N . LEU B 1 18 ? -6.031 1.843 -3.123 1 95.31 18 LEU B N 1
ATOM 737 C CA . LEU B 1 18 ? -7.445 1.579 -2.867 1 95.31 18 LEU B CA 1
ATOM 738 C C . LEU B 1 18 ? -8.328 2.596 -3.584 1 95.31 18 LEU B C 1
ATOM 740 O O . LEU B 1 18 ? -9.398 2.248 -4.086 1 95.31 18 LEU B O 1
ATOM 744 N N . ARG B 1 19 ? -7.848 3.812 -3.686 1 92.81 19 ARG B N 1
ATOM 745 C CA . ARG B 1 19 ? -8.57 4.812 -4.461 1 92.81 19 ARG B CA 1
ATOM 746 C C . ARG B 1 19 ? -8.578 4.457 -5.945 1 92.81 19 ARG B C 1
ATOM 748 O O . ARG B 1 19 ? -9.57 4.676 -6.637 1 92.81 19 ARG B O 1
ATOM 755 N N . ALA B 1 20 ? -7.477 3.943 -6.383 1 91.56 20 ALA B N 1
ATOM 756 C CA . ALA B 1 20 ? -7.383 3.527 -7.781 1 91.56 20 ALA B CA 1
ATOM 757 C C . ALA B 1 20 ? -8.367 2.398 -8.078 1 91.56 20 ALA B C 1
ATOM 759 O O . ALA B 1 20 ? -8.781 2.221 -9.227 1 91.56 20 ALA B O 1
ATOM 760 N N . LYS B 1 21 ? -8.727 1.653 -7.09 1 94.94 21 LYS B N 1
ATOM 761 C CA . LYS B 1 21 ? -9.742 0.607 -7.223 1 94.94 21 LYS B CA 1
ATOM 762 C C . LYS B 1 21 ? -11.148 1.175 -7.043 1 94.94 21 LYS B C 1
ATOM 764 O O . LYS B 1 21 ? -12.117 0.423 -6.977 1 94.94 21 LYS B O 1
ATOM 769 N N . ASN B 1 22 ? -11.211 2.482 -6.93 1 93.75 22 ASN B N 1
ATOM 770 C CA . ASN B 1 22 ? -12.461 3.219 -6.793 1 93.75 22 ASN B CA 1
ATOM 771 C C . ASN B 1 22 ? -13.172 2.871 -5.488 1 93.75 22 ASN B C 1
ATOM 773 O O . ASN B 1 22 ? -14.406 2.775 -5.457 1 93.75 22 ASN B O 1
ATOM 777 N N . ILE B 1 23 ? -12.445 2.643 -4.457 1 96.81 23 ILE B N 1
ATOM 778 C CA . ILE B 1 23 ? -13.008 2.426 -3.133 1 96.81 23 ILE B CA 1
ATOM 779 C C . ILE B 1 23 ? -13.203 3.766 -2.428 1 96.81 23 ILE B C 1
ATOM 781 O O . ILE B 1 23 ? -12.328 4.633 -2.479 1 96.81 23 ILE B O 1
ATOM 785 N N . ARG B 1 24 ? -14.344 3.986 -1.813 1 96.81 24 ARG B N 1
ATOM 786 C CA . ARG B 1 24 ? -14.672 5.238 -1.138 1 96.81 24 ARG B CA 1
ATOM 787 C C . ARG B 1 24 ? -13.867 5.391 0.151 1 96.81 24 ARG B C 1
ATOM 789 O O . ARG B 1 24 ? -13.469 4.395 0.763 1 96.81 24 ARG B O 1
ATOM 796 N N . LEU B 1 25 ? -13.719 6.594 0.578 1 96.31 25 LEU B N 1
ATOM 797 C CA . LEU B 1 25 ? -12.883 6.941 1.724 1 96.31 25 LEU B CA 1
ATOM 798 C C . LEU B 1 25 ? -13.359 6.227 2.982 1 96.31 25 LEU B C 1
ATOM 800 O O . LEU B 1 25 ? -12.555 5.715 3.758 1 96.31 25 LEU B O 1
ATOM 804 N N . VAL B 1 26 ? -14.672 6.141 3.203 1 97.56 26 VAL B N 1
ATOM 805 C CA . VAL B 1 26 ? -15.234 5.535 4.406 1 97.56 26 VAL B CA 1
ATOM 806 C C . VAL B 1 26 ? -14.883 4.051 4.449 1 97.56 26 VAL B C 1
ATOM 808 O O . VAL B 1 26 ? -14.555 3.516 5.512 1 97.56 26 VAL B O 1
ATOM 811 N N . GLU B 1 27 ? -14.945 3.416 3.297 1 98.19 27 GLU B N 1
ATOM 812 C CA . GLU B 1 27 ? -14.609 1.999 3.201 1 98.19 27 GLU B CA 1
ATOM 813 C C . GLU B 1 27 ? -13.109 1.777 3.355 1 98.19 27 GLU B C 1
ATOM 815 O O . GLU B 1 27 ? -12.68 0.798 3.967 1 98.19 27 GLU B O 1
ATOM 820 N N . ILE B 1 28 ? -12.32 2.688 2.75 1 97.81 28 ILE B N 1
ATOM 821 C CA . ILE B 1 28 ? -10.883 2.602 2.953 1 97.81 28 ILE B CA 1
ATOM 822 C C . ILE B 1 28 ? -10.562 2.689 4.445 1 97.81 28 ILE B C 1
ATOM 824 O O . ILE B 1 28 ? -9.766 1.904 4.961 1 97.81 28 ILE B O 1
ATOM 828 N N . HIS B 1 29 ? -11.234 3.633 5.113 1 97.75 29 HIS B N 1
ATOM 829 C CA . HIS B 1 29 ? -10.984 3.789 6.539 1 97.75 29 HIS B CA 1
ATOM 830 C C . HIS B 1 29 ? -11.375 2.531 7.309 1 97.75 29 HIS B C 1
ATOM 832 O O . HIS B 1 29 ? -10.656 2.098 8.211 1 97.75 29 HIS B O 1
ATOM 838 N N . ARG B 1 30 ? -12.492 1.91 6.98 1 98.31 30 ARG B N 1
ATOM 839 C CA . ARG B 1 30 ? -12.891 0.663 7.625 1 98.31 30 ARG B CA 1
ATOM 840 C C . ARG B 1 30 ? -11.82 -0.412 7.438 1 98.31 30 ARG B C 1
ATOM 842 O O . ARG B 1 30 ? -11.492 -1.139 8.383 1 98.31 30 ARG B O 1
ATOM 849 N N . GLN B 1 31 ? -11.219 -0.521 6.289 1 98.06 31 GLN B N 1
ATOM 850 C CA . GLN B 1 31 ? -10.164 -1.496 6.023 1 98.06 31 GLN B CA 1
ATOM 851 C C . GLN B 1 31 ? -8.906 -1.177 6.824 1 98.06 31 GLN B C 1
ATOM 853 O O . GLN B 1 31 ? -8.227 -2.084 7.305 1 98.06 31 GLN B O 1
ATOM 858 N N . PHE B 1 32 ? -8.555 0.085 6.992 1 95.44 32 PHE B N 1
ATOM 859 C CA . PHE B 1 32 ? -7.414 0.479 7.809 1 95.44 32 PHE B CA 1
ATOM 860 C C . PHE B 1 32 ? -7.617 0.067 9.258 1 95.44 32 PHE B C 1
ATOM 862 O O . PHE B 1 32 ? -6.695 -0.431 9.906 1 95.44 32 PHE B O 1
ATOM 869 N N . VAL B 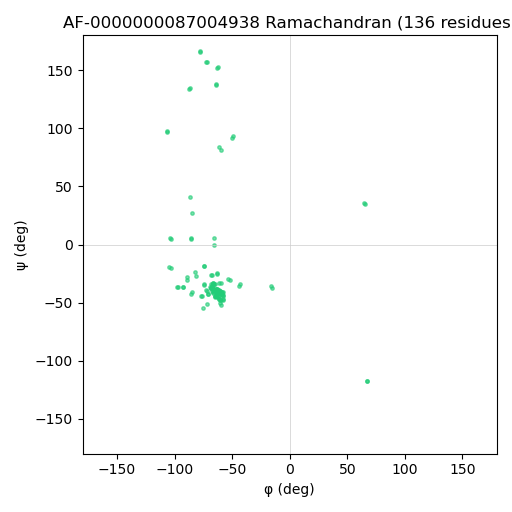1 33 ? -8.836 0.302 9.789 1 95 33 VAL B N 1
ATOM 870 C CA . VAL B 1 33 ? -9.133 -0.083 11.164 1 95 33 VAL B CA 1
ATOM 871 C C . VAL B 1 33 ? -9.039 -1.6 11.312 1 95 33 VAL B C 1
ATOM 873 O O . VAL B 1 33 ? -8.531 -2.104 12.312 1 95 33 VAL B O 1
ATOM 876 N N . GLN B 1 34 ? -9.492 -2.32 10.344 1 95.25 34 GLN B N 1
ATOM 877 C CA . GLN B 1 34 ? -9.414 -3.777 10.359 1 95.25 34 GLN B CA 1
ATOM 878 C C . GLN B 1 34 ? -7.969 -4.254 10.391 1 95.25 34 GLN B C 1
ATOM 880 O O . GLN B 1 34 ? -7.637 -5.211 11.094 1 95.25 34 GLN B O 1
ATOM 885 N N . VAL B 1 35 ? -7.148 -3.596 9.625 1 93.62 35 VAL B N 1
ATOM 886 C CA . VAL B 1 35 ? -5.785 -4.07 9.422 1 93.62 35 VAL B CA 1
ATOM 887 C C . VAL B 1 35 ? -4.883 -3.557 10.539 1 93.62 35 VAL B C 1
ATOM 889 O O . VAL B 1 35 ? -4.07 -4.305 11.086 1 93.62 35 VAL B O 1
ATOM 892 N N . TYR B 1 36 ? -5.074 -2.287 10.891 1 91.12 36 TYR B N 1
ATOM 893 C CA . TYR B 1 36 ? -4.113 -1.664 11.797 1 91.12 36 TYR B CA 1
ATOM 894 C C . TYR B 1 36 ? -4.676 -1.561 13.211 1 91.12 36 TYR B C 1
ATOM 896 O O . TYR B 1 36 ? -3.934 -1.33 14.164 1 91.12 36 TYR B O 1
ATOM 904 N N . GLY B 1 37 ? -6.004 -1.644 13.312 1 91.25 37 GLY B N 1
ATOM 905 C CA . GLY B 1 37 ? -6.613 -1.68 14.633 1 91.25 37 GLY B CA 1
ATOM 906 C C . GLY B 1 37 ? -6.457 -0.378 15.398 1 91.25 37 GLY B C 1
ATOM 907 O O . GLY B 1 37 ? -6.832 0.687 14.906 1 91.25 37 GLY B O 1
ATOM 908 N N . ALA B 1 38 ? -5.742 -0.371 16.594 1 89.69 38 ALA B N 1
ATOM 909 C CA . ALA B 1 38 ? -5.664 0.734 17.547 1 89.69 38 ALA B CA 1
ATOM 910 C C . ALA B 1 38 ? -4.758 1.845 17.016 1 89.69 38 ALA B C 1
ATOM 912 O O . ALA B 1 38 ? -4.871 2.998 17.438 1 89.69 38 ALA B O 1
ATOM 913 N N . VAL B 1 39 ? -3.902 1.52 16.031 1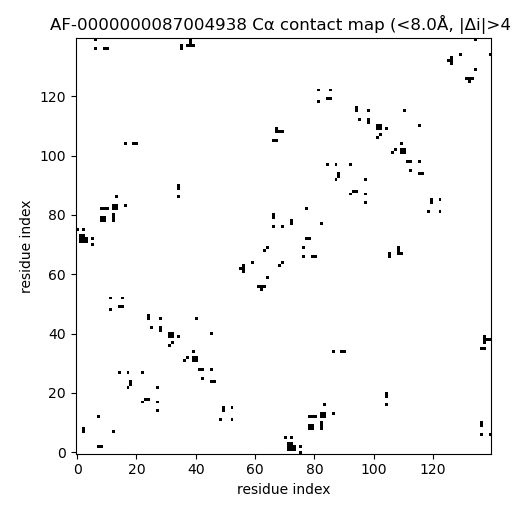 87.19 39 VAL B N 1
ATOM 914 C CA . VAL B 1 39 ? -2.941 2.521 15.578 1 87.19 39 VAL B CA 1
ATOM 915 C C . VAL B 1 39 ? -3.395 3.113 14.25 1 87.19 39 VAL B C 1
ATOM 917 O O . VAL B 1 39 ? -2.695 3.938 13.656 1 87.19 39 VAL B O 1
ATOM 920 N N . ALA B 1 40 ? -4.562 2.701 13.836 1 92.94 40 ALA B N 1
ATOM 921 C CA . ALA B 1 40 ? -5.09 3.24 12.586 1 92.94 40 ALA B CA 1
ATOM 922 C C . ALA B 1 40 ? -5.336 4.742 12.695 1 92.94 40 ALA B C 1
ATOM 924 O O . ALA B 1 40 ? -5.809 5.227 13.734 1 92.94 40 ALA B O 1
ATOM 925 N N . MET B 1 41 ? -4.949 5.465 11.648 1 93.5 41 MET B N 1
ATOM 926 C CA . MET B 1 41 ? -5.277 6.887 11.609 1 93.5 41 MET B CA 1
ATOM 927 C C . MET B 1 41 ? -6.789 7.094 11.594 1 93.5 41 MET B C 1
ATOM 929 O O . MET B 1 41 ? -7.531 6.246 11.086 1 93.5 41 MET B O 1
ATOM 933 N N . ASN B 1 42 ? -7.211 8.195 12.094 1 95.25 42 ASN B N 1
ATOM 934 C CA . ASN B 1 42 ? -8.641 8.508 12.062 1 95.25 42 ASN B CA 1
ATOM 935 C C . ASN B 1 42 ? -9.07 9 10.68 1 95.25 42 ASN B C 1
ATOM 937 O O . ASN B 1 42 ? -8.234 9.297 9.828 1 95.25 42 ASN B O 1
ATOM 941 N N . GLU B 1 43 ? -10.391 9.023 10.469 1 96.75 43 GLU B N 1
ATOM 942 C CA . GLU B 1 43 ? -10.945 9.352 9.164 1 96.75 43 GLU B CA 1
ATOM 943 C C . GLU B 1 43 ? -10.547 10.766 8.734 1 96.75 43 GLU B C 1
ATOM 945 O O . GLU B 1 43 ? -10.305 11.008 7.547 1 96.75 43 GLU B O 1
ATOM 950 N N . GLY B 1 44 ? -10.531 11.711 9.664 1 96.81 44 GLY B N 1
ATOM 951 C CA . GLY B 1 44 ? -10.117 13.07 9.344 1 96.81 44 GLY B CA 1
ATOM 952 C C . GLY B 1 44 ? -8.711 13.148 8.781 1 96.81 44 GLY B C 1
ATOM 953 O O . GLY B 1 44 ? -8.477 13.852 7.789 1 96.81 44 GLY B O 1
ATOM 954 N N . ASN B 1 45 ? -7.785 12.453 9.438 1 94.5 45 ASN B N 1
ATOM 955 C CA . ASN B 1 45 ? -6.414 12.406 8.938 1 94.5 45 ASN B CA 1
ATOM 956 C C . ASN B 1 45 ? -6.332 11.711 7.582 1 94.5 45 ASN B C 1
ATOM 958 O O . ASN B 1 45 ? -5.574 12.133 6.707 1 94.5 45 ASN B O 1
ATOM 962 N N . MET B 1 46 ? -7.113 10.695 7.441 1 95.81 46 MET B N 1
ATOM 963 C CA . MET B 1 46 ? -7.117 10 6.156 1 95.81 46 MET B CA 1
ATOM 964 C C . MET B 1 46 ? -7.621 10.922 5.047 1 95.81 46 MET B C 1
ATOM 966 O O . MET B 1 46 ? -7.105 10.891 3.93 1 95.81 46 MET B O 1
ATOM 970 N N . ARG B 1 47 ? -8.57 11.711 5.293 1 95.62 47 ARG B N 1
ATOM 971 C CA . A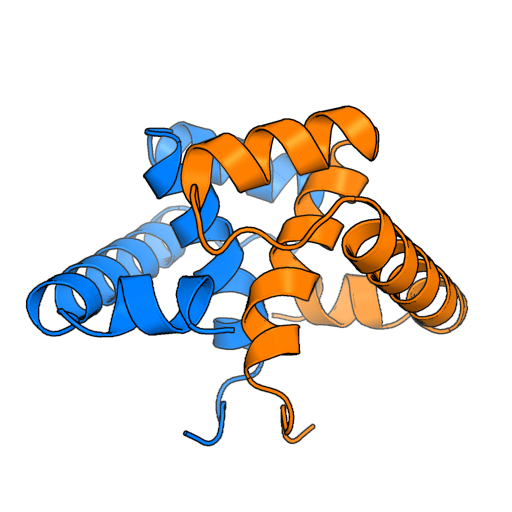RG B 1 47 ? -9.078 12.672 4.32 1 95.62 47 ARG B CA 1
ATOM 972 C C . ARG B 1 47 ? -7.988 13.648 3.895 1 95.62 47 ARG B C 1
ATOM 974 O O . ARG B 1 47 ? -7.891 14.008 2.721 1 95.62 47 ARG B O 1
ATOM 981 N N . LYS B 1 48 ? -7.184 14.102 4.844 1 92.38 48 LYS B N 1
ATOM 982 C CA . LYS B 1 48 ? -6.078 15 4.527 1 92.38 48 LYS B CA 1
ATOM 983 C C . LYS B 1 48 ? -5.102 14.344 3.553 1 92.38 48 LYS B C 1
ATOM 985 O O . LYS B 1 48 ? -4.652 14.984 2.598 1 92.38 48 LYS B O 1
ATOM 990 N N . TRP B 1 49 ? -4.84 13.094 3.799 1 89.56 49 TRP B N 1
ATOM 991 C CA . TRP B 1 49 ? -3.949 12.359 2.904 1 89.56 49 TRP B CA 1
ATOM 992 C C . TRP B 1 49 ? -4.57 12.203 1.521 1 89.56 49 TRP B C 1
ATOM 994 O O . TRP B 1 49 ? -3.881 12.328 0.506 1 89.56 49 TRP B O 1
ATOM 1004 N N . CYS B 1 50 ? -5.855 11.961 1.428 1 89.5 50 CYS B N 1
ATOM 1005 C CA . CYS B 1 50 ? -6.551 11.867 0.146 1 89.5 50 CYS B CA 1
ATOM 1006 C C . CYS B 1 50 ? -6.445 13.18 -0.623 1 89.5 50 CYS B C 1
ATOM 1008 O O . CYS B 1 50 ? -6.266 13.18 -1.841 1 89.5 50 CYS B O 1
ATOM 1010 N N . LEU B 1 51 ? -6.555 14.242 0.118 1 88.38 51 LEU B N 1
ATOM 1011 C CA . LEU B 1 51 ? -6.469 15.555 -0.504 1 88.38 51 LEU B CA 1
ATOM 1012 C C . LEU B 1 51 ? -5.066 15.805 -1.048 1 88.38 51 LEU B C 1
ATOM 1014 O O . LEU B 1 51 ? -4.906 16.297 -2.166 1 88.38 51 LEU B O 1
ATOM 1018 N N . LEU B 1 52 ? -4.055 15.344 -0.309 1 84 52 LEU B N 1
ATOM 1019 C CA . LEU B 1 52 ? -2.67 15.516 -0.725 1 84 52 LEU B CA 1
ATOM 1020 C C . LEU B 1 52 ? -2.355 14.656 -1.943 1 84 52 LEU B C 1
ATOM 1022 O O . LEU B 1 52 ? -1.612 15.078 -2.832 1 84 52 LEU B O 1
ATOM 1026 N N . LEU B 1 53 ? -2.934 13.523 -1.952 1 83.44 53 LEU B N 1
ATOM 1027 C CA . LEU B 1 53 ? -2.754 12.633 -3.094 1 83.44 53 LEU B CA 1
ATOM 1028 C C . LEU B 1 53 ? -3.393 13.219 -4.348 1 83.44 53 LEU B C 1
ATOM 1030 O O . LEU B 1 53 ? -2.867 13.055 -5.449 1 83.44 53 LEU B O 1
ATOM 1034 N N . LYS B 1 54 ? -4.543 13.789 -4.188 1 80.75 54 LYS B N 1
ATOM 1035 C CA . LYS B 1 54 ? -5.223 14.414 -5.316 1 80.75 54 LYS B CA 1
ATOM 1036 C C . LYS B 1 54 ? -4.395 15.555 -5.891 1 80.75 54 LYS B C 1
ATOM 1038 O O . LYS B 1 54 ? -4.305 15.719 -7.109 1 80.75 54 LYS B O 1
ATOM 1043 N N . GLU B 1 55 ? -3.867 16.344 -5.102 1 76.75 55 GLU B N 1
ATOM 1044 C CA . GLU B 1 55 ? -3.02 17.453 -5.52 1 76.75 55 GLU B CA 1
ATOM 1045 C C . GLU B 1 55 ? -1.76 16.953 -6.223 1 76.75 55 GLU B C 1
ATOM 1047 O O . GLU B 1 55 ? -1.283 17.578 -7.172 1 76.75 55 GLU B O 1
ATOM 1052 N N . SER B 1 56 ? -1.283 15.898 -5.656 1 67.94 56 SER B N 1
ATOM 1053 C CA . SER B 1 56 ? -0.103 15.281 -6.258 1 67.94 56 SER B CA 1
ATOM 1054 C C . SER B 1 56 ? -0.428 14.672 -7.617 1 67.94 56 SER B C 1
ATOM 1056 O O . SER B 1 56 ? 0.412 14.672 -8.516 1 67.94 56 SER B O 1
ATOM 1058 N N . ARG B 1 57 ? -1.661 14.117 -7.797 1 60.69 57 ARG B N 1
ATOM 1059 C CA . ARG B 1 57 ? -2.109 13.539 -9.062 1 60.69 57 ARG B CA 1
ATOM 1060 C C . ARG B 1 57 ? -2.248 14.617 -10.133 1 60.69 57 ARG B C 1
ATOM 1062 O O . ARG B 1 57 ? -2 14.352 -11.312 1 60.69 57 ARG B O 1
ATOM 1069 N N . THR B 1 58 ? -2.742 15.672 -9.789 1 58.09 58 THR B N 1
ATOM 1070 C CA . THR B 1 58 ? -2.883 16.766 -10.742 1 58.09 58 THR B CA 1
ATOM 1071 C C . THR B 1 58 ? -1.515 17.266 -11.195 1 58.09 58 THR B C 1
ATOM 1073 O O . THR B 1 58 ? -1.357 17.719 -12.328 1 58.09 58 THR B O 1
ATOM 1076 N N . ASN B 1 59 ? -0.704 17.203 -10.32 1 51.12 59 ASN B N 1
ATOM 1077 C CA . ASN B 1 59 ? 0.652 17.516 -10.758 1 51.12 59 ASN B CA 1
ATOM 1078 C C . ASN B 1 59 ? 1.336 16.312 -11.398 1 51.12 59 ASN B C 1
ATOM 1080 O O . ASN B 1 59 ? 2.381 16.453 -12.039 1 51.12 59 ASN B O 1
ATOM 1084 N N . VAL B 1 60 ? 0.816 15.094 -11 1 45.47 60 VAL B N 1
ATOM 1085 C CA . VAL B 1 60 ? 1.458 13.805 -11.203 1 45.47 60 VAL B CA 1
ATOM 1086 C C . VAL B 1 60 ? 1.128 13.273 -12.594 1 45.47 60 VAL B C 1
ATOM 1088 O O . VAL B 1 60 ? -0.021 12.922 -12.875 1 45.47 60 VAL B O 1
ATOM 1091 N N . HIS B 1 61 ? 0.851 13.758 -13.594 1 45.19 61 HIS B N 1
ATOM 1092 C CA . HIS B 1 61 ? 1.235 12.992 -14.773 1 45.19 61 HIS B CA 1
ATOM 1093 C C . HIS B 1 61 ? 2.266 11.922 -14.43 1 45.19 61 HIS B C 1
ATOM 1095 O O . HIS B 1 61 ? 2.254 10.836 -15.016 1 45.19 61 HIS B O 1
ATOM 1101 N N . ASP B 1 62 ? 3.199 12.141 -13.516 1 43 62 ASP B N 1
ATOM 1102 C CA . ASP B 1 62 ? 4.383 11.367 -13.148 1 43 62 ASP B CA 1
ATOM 1103 C C . ASP B 1 62 ? 4.051 10.336 -12.07 1 43 62 ASP B C 1
ATOM 1105 O O . ASP B 1 62 ? 4.699 9.289 -11.984 1 43 62 ASP B O 1
ATOM 1109 N N . GLU B 1 63 ? 3.18 10.531 -11.242 1 43.06 63 GLU B N 1
ATOM 1110 C CA . GLU B 1 63 ? 2.992 9.656 -10.086 1 43.06 63 GLU B CA 1
ATOM 1111 C C . GLU B 1 63 ? 2.311 8.352 -10.484 1 43.06 63 GLU B C 1
ATOM 1113 O O . GLU B 1 63 ? 2.578 7.305 -9.891 1 43.06 63 GLU B O 1
ATOM 1118 N N . ASN B 1 64 ? 1.257 8.32 -11.312 1 46.25 64 ASN B N 1
ATOM 1119 C CA . ASN B 1 64 ? 1.039 7.027 -11.945 1 46.25 64 ASN B CA 1
ATOM 1120 C C . ASN B 1 64 ? 2.346 6.422 -12.453 1 46.25 64 ASN B C 1
ATOM 1122 O O . ASN B 1 64 ? 2.484 5.199 -12.516 1 46.25 64 ASN B O 1
ATOM 1126 N N . GLU B 1 65 ? 3.256 7.293 -12.945 1 40.88 65 GLU B N 1
ATOM 1127 C CA . GLU B 1 65 ? 4.629 6.969 -13.312 1 40.88 65 GLU B CA 1
ATOM 1128 C C . GLU B 1 65 ? 5.414 6.434 -12.117 1 40.88 65 GLU B C 1
ATOM 1130 O O . GLU B 1 65 ? 6.277 5.57 -12.266 1 40.88 65 GLU B O 1
ATOM 1135 N N . VAL B 1 66 ? 5.379 6.984 -11.078 1 40.66 66 VAL B N 1
ATOM 1136 C CA . VAL B 1 66 ? 6.172 6.457 -9.969 1 40.66 66 VAL B CA 1
ATOM 1137 C C . VAL B 1 66 ? 5.723 5.035 -9.641 1 40.66 66 VAL B C 1
ATOM 1139 O O . VAL B 1 66 ? 6.551 4.164 -9.367 1 40.66 66 VAL B O 1
ATOM 1142 N N . VAL B 1 67 ? 4.496 4.73 -9.453 1 41.84 67 VAL B N 1
ATOM 1143 C CA . VAL B 1 67 ? 4.105 3.336 -9.281 1 41.84 67 VAL B CA 1
ATOM 1144 C C . VAL B 1 67 ? 4.387 2.562 -10.57 1 41.84 67 VAL B C 1
ATOM 1146 O O . VAL B 1 67 ? 4.809 1.406 -10.523 1 41.84 67 VAL B O 1
ATOM 1149 N N . VAL B 1 68 ? 4.094 2.986 -11.797 1 36.78 68 VAL B N 1
ATOM 1150 C CA . VAL B 1 68 ? 4.324 2.363 -13.094 1 36.78 68 VAL B CA 1
ATOM 1151 C C . VAL B 1 68 ? 5.816 2.396 -13.43 1 36.78 68 VAL B C 1
ATOM 1153 O O . VAL B 1 68 ? 6.312 1.539 -14.164 1 36.78 68 VAL B O 1
ATOM 1156 N N . ARG B 1 69 ? 6.562 3.492 -13.375 1 34.06 69 ARG B N 1
ATOM 1157 C CA . ARG B 1 69 ? 7.879 3.346 -13.984 1 34.06 69 ARG B CA 1
ATOM 1158 C C . ARG B 1 69 ? 8.734 2.359 -13.203 1 34.06 69 ARG B C 1
ATOM 1160 O O . ARG B 1 69 ? 9.93 2.205 -13.477 1 34.06 69 ARG B O 1
ATOM 1167 N N . LEU B 1 70 ? 8.266 1.825 -12.195 1 32.34 70 LEU B N 1
ATOM 1168 C CA . LEU B 1 70 ? 9.125 0.693 -11.867 1 32.34 70 LEU B CA 1
ATOM 1169 C C . LEU B 1 70 ? 9.078 -0.361 -12.969 1 32.34 70 LEU B C 1
ATOM 1171 O O . LEU B 1 70 ? 8 -0.688 -13.477 1 32.34 70 LEU B O 1
#

Organism: Coptotermes formosanus (NCBI:txid36987)

Radius of gyration: 14.23 Å; Cα contacts (8 Å, |Δi|>4): 124; chains: 2; bounding box: 32×32×36 Å

pLDDT: mean 79.07, std 21.04, range [32.34, 98.31]

Sequence (140 aa):
MKIENPFACKVWPVIWFLRAKNIRLVEIHRQFVQVYGAVAMNEGNMRKWCLLLKESRTNVHDENEVVVRLMKIENPFACKVWPVIWFLRAKNIRLVEIHRQFVQVYGAVAMNEGNMRKWCLLLKESRTNVHDENEVVVRL

Nearest PDB structures (foldseek):
  7s03-assembly1_A-2  TM=7.961E-01  e=1.837E-01  Homo sapiens
  5hoo-assembly1_A  TM=8.579E-01  e=7.770E-01  Drosophila mauritiana
  3hot-assembly1_A  TM=8.478E-01  e=1.010E+00  Drosophila mauritiana
  4u7b-assembly2_G-2  TM=8.622E-01  e=1.229E+00  Drosophila mauritiana
  5hoo-assembly1_B  TM=8.556E-01  e=1.497E+00  Drosophila mauritiana